Protein AF-A0A1Y3ASC6-F1 (afdb_monomer)

Sequence (81 aa):
MNGLTLSELCCLFCCPPCPARIAAKLAFLPPESTYSIIPDDNNSTKLTLKFSERADWQYTQRELECFEVQYAQSSRGNRIA

Foldseek 3Di:
DPDDDVVVVCCCPVVPDDDDDDDPPPVDDDPDDQWDWDQD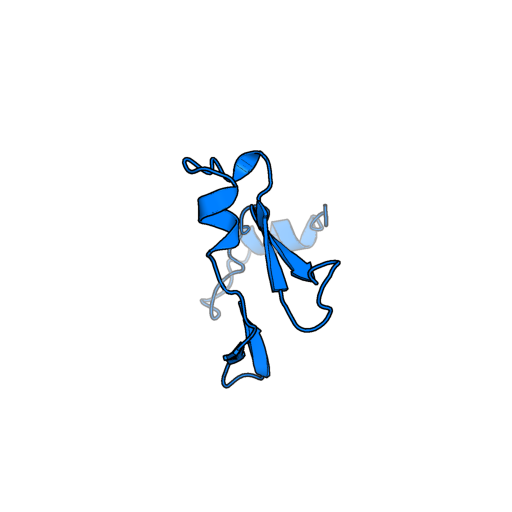PVHNVFIFIDGDPVPVDPDDVVVRVPDGDDWDADPVRDIDD

Structure (mmCIF, N/CA/C/O backbone):
data_AF-A0A1Y3ASC6-F1
#
_entry.id   AF-A0A1Y3ASC6-F1
#
loop_
_atom_site.group_PDB
_atom_site.id
_atom_site.type_symbol
_atom_site.label_atom_id
_atom_site.label_alt_id
_atom_site.label_comp_id
_atom_site.label_asym_id
_atom_site.label_entity_id
_atom_site.label_seq_id
_atom_site.pdbx_PDB_ins_code
_atom_site.Cartn_x
_atom_site.Cartn_y
_atom_site.Cartn_z
_atom_site.occupancy
_atom_site.B_iso_or_equiv
_atom_site.auth_seq_id
_atom_site.auth_comp_id
_atom_site.auth_asym_id
_atom_site.auth_atom_id
_atom_site.pdbx_PDB_model_num
ATOM 1 N N . MET A 1 1 ? 9.313 16.927 -13.312 1.00 43.78 1 MET A N 1
ATOM 2 C CA . MET A 1 1 ? 9.262 16.222 -14.611 1.00 43.78 1 MET A CA 1
ATOM 3 C C . MET A 1 1 ? 10.672 16.208 -15.164 1.00 43.78 1 MET A C 1
ATOM 5 O O . MET A 1 1 ? 11.164 17.262 -15.540 1.00 43.78 1 MET A O 1
ATOM 9 N N . ASN A 1 2 ? 11.351 15.065 -15.121 1.00 54.94 2 ASN A N 1
ATOM 10 C CA . ASN A 1 2 ? 12.709 14.963 -15.653 1.00 54.94 2 ASN A CA 1
ATOM 11 C C . ASN A 1 2 ? 12.591 14.854 -17.179 1.00 54.94 2 ASN A C 1
ATOM 13 O O . ASN A 1 2 ? 12.183 13.816 -17.691 1.00 54.94 2 ASN A O 1
ATOM 17 N N . GLY A 1 3 ? 12.814 15.968 -17.878 1.00 57.78 3 GLY A N 1
ATOM 18 C CA . GLY A 1 3 ? 12.731 16.045 -19.334 1.00 57.78 3 GLY A CA 1
ATOM 19 C C . GLY A 1 3 ? 13.892 15.295 -19.972 1.00 57.78 3 GLY A C 1
ATOM 20 O O . GLY A 1 3 ? 15.047 15.635 -19.728 1.00 57.78 3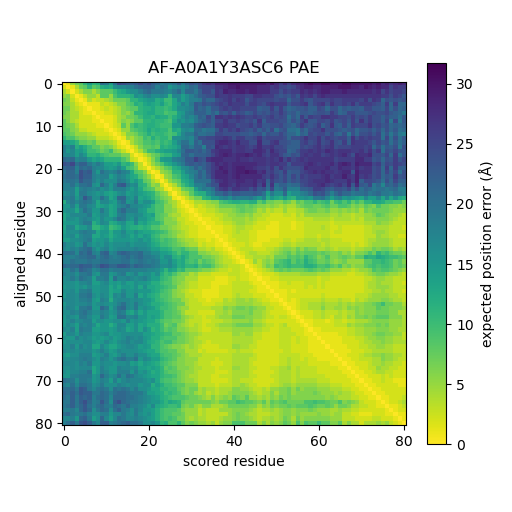 GLY A O 1
ATOM 21 N N . LEU A 1 4 ? 13.580 14.273 -20.768 1.00 64.75 4 LEU A N 1
ATOM 22 C CA . LEU A 1 4 ? 14.575 13.564 -21.565 1.00 64.75 4 LEU A CA 1
ATOM 23 C C . LEU A 1 4 ? 15.150 14.502 -22.622 1.00 64.75 4 LEU A C 1
ATOM 25 O O . LEU A 1 4 ? 14.440 15.315 -23.222 1.00 64.75 4 LEU A O 1
ATOM 29 N N . THR A 1 5 ? 16.445 14.373 -22.857 1.00 76.31 5 THR A N 1
ATOM 30 C CA . THR A 1 5 ? 17.131 15.136 -23.894 1.00 76.31 5 THR A CA 1
ATOM 31 C C . THR A 1 5 ? 16.764 14.593 -25.279 1.00 76.31 5 THR A C 1
ATOM 33 O O . THR A 1 5 ? 16.487 13.406 -25.453 1.00 76.31 5 THR A O 1
ATOM 36 N N . LEU A 1 6 ? 16.795 15.447 -26.308 1.00 72.12 6 LEU A N 1
ATOM 37 C CA . LEU A 1 6 ? 16.532 15.042 -27.702 1.00 72.12 6 LEU A CA 1
ATOM 38 C C . LEU A 1 6 ? 17.453 13.905 -28.181 1.00 72.12 6 LEU A C 1
ATOM 40 O O . LEU A 1 6 ? 17.072 13.117 -29.044 1.00 72.12 6 LEU A O 1
ATOM 44 N N . SER A 1 7 ? 18.646 13.804 -27.591 1.00 71.44 7 SER A N 1
ATOM 45 C CA . SER A 1 7 ? 19.610 12.738 -27.862 1.00 71.44 7 SER A CA 1
ATOM 46 C C . SER A 1 7 ? 19.101 11.370 -27.392 1.00 71.44 7 SER A C 1
ATOM 48 O O . SER A 1 7 ? 19.120 10.404 -28.151 1.00 71.44 7 SER A O 1
ATOM 50 N N . GLU A 1 8 ? 18.553 11.297 -26.175 1.00 70.12 8 GLU A N 1
ATOM 51 C CA . GLU A 1 8 ? 17.972 10.065 -25.623 1.00 70.12 8 GLU A CA 1
ATOM 52 C C . GLU A 1 8 ? 16.741 9.620 -26.419 1.00 70.12 8 GLU A C 1
ATOM 54 O O . GLU A 1 8 ? 16.546 8.426 -26.646 1.00 70.12 8 GLU A O 1
ATOM 59 N N . LEU A 1 9 ? 15.955 10.583 -26.912 1.00 72.06 9 LEU A N 1
ATOM 60 C CA . LEU A 1 9 ? 14.813 10.314 -27.781 1.00 72.06 9 LEU A CA 1
ATOM 61 C C . LEU A 1 9 ? 15.258 9.714 -29.128 1.00 72.06 9 LEU A C 1
ATOM 63 O O . LEU A 1 9 ? 14.721 8.699 -29.560 1.00 72.06 9 LEU A O 1
ATOM 67 N N . CYS A 1 10 ? 16.270 10.305 -29.772 1.00 69.56 10 CYS A N 1
ATOM 68 C CA . CYS A 1 10 ? 16.807 9.829 -31.049 1.00 69.56 10 CYS A CA 1
ATOM 69 C C . CYS A 1 10 ? 17.397 8.413 -30.932 1.00 69.56 10 CYS A C 1
ATOM 71 O O . CYS A 1 10 ? 17.155 7.570 -31.794 1.00 69.56 10 CYS A O 1
ATOM 73 N N . CYS A 1 11 ? 18.094 8.110 -29.832 1.00 68.94 11 CYS A N 1
ATOM 74 C CA . CYS A 1 11 ? 18.643 6.776 -29.583 1.00 68.94 11 CYS A CA 1
ATOM 75 C C . CYS A 1 11 ? 17.556 5.699 -29.436 1.00 68.94 11 CYS A C 1
ATOM 77 O O . CYS A 1 11 ? 17.743 4.596 -29.939 1.00 68.94 11 CYS A O 1
ATOM 79 N N . LEU A 1 12 ? 16.407 6.006 -28.821 1.00 66.94 12 LEU A N 1
ATOM 80 C CA . LEU A 1 12 ? 15.293 5.054 -28.692 1.00 66.94 12 LEU A CA 1
ATOM 81 C C . LEU A 1 12 ? 14.655 4.679 -30.041 1.00 66.94 12 LEU A C 1
ATOM 83 O O . LEU A 1 12 ? 14.185 3.551 -30.187 1.00 66.94 12 LEU A O 1
ATOM 87 N N . PHE A 1 13 ? 14.641 5.598 -31.014 1.00 69.62 13 PHE A N 1
ATOM 88 C CA . PHE A 1 13 ? 13.979 5.398 -32.310 1.00 69.62 13 PHE A CA 1
ATOM 89 C C . PHE A 1 13 ? 14.929 4.983 -33.444 1.00 69.62 13 PHE A C 1
ATOM 91 O O . PHE A 1 13 ? 14.535 4.195 -34.301 1.00 69.62 13 PHE A O 1
ATOM 98 N N . CYS A 1 14 ? 16.168 5.480 -33.457 1.00 70.56 14 CYS A N 1
ATOM 99 C CA . CYS A 1 14 ? 17.125 5.255 -34.548 1.00 70.56 14 CYS A CA 1
ATOM 100 C C . CYS A 1 14 ? 18.127 4.124 -34.261 1.00 70.56 14 CYS A C 1
ATOM 102 O O . CYS A 1 14 ? 18.681 3.552 -35.197 1.00 70.56 14 CYS A O 1
ATOM 104 N N . CYS A 1 15 ? 18.340 3.779 -32.987 1.00 65.94 15 CYS A N 1
ATOM 105 C CA . CYS A 1 15 ? 19.233 2.706 -32.543 1.00 65.94 15 CYS A CA 1
ATOM 106 C C . CYS A 1 15 ? 18.511 1.849 -31.489 1.00 65.94 15 CYS A C 1
ATOM 108 O O . CYS A 1 15 ? 18.882 1.905 -30.311 1.00 65.94 15 CYS A O 1
ATOM 110 N N . PRO A 1 16 ? 17.459 1.092 -31.870 1.00 59.09 16 PRO A N 1
ATOM 111 C CA . PRO A 1 16 ? 16.651 0.357 -30.907 1.00 59.09 16 PRO A CA 1
ATOM 112 C C . PRO A 1 16 ? 17.571 -0.537 -30.066 1.00 59.09 16 PRO A C 1
ATOM 114 O O . PRO A 1 16 ? 18.384 -1.272 -30.636 1.00 59.09 16 PRO A O 1
ATOM 117 N N . PRO A 1 17 ? 17.511 -0.457 -28.726 1.00 59.06 17 PRO A N 1
ATOM 118 C CA . PRO A 1 17 ? 18.440 -1.188 -27.884 1.00 59.06 1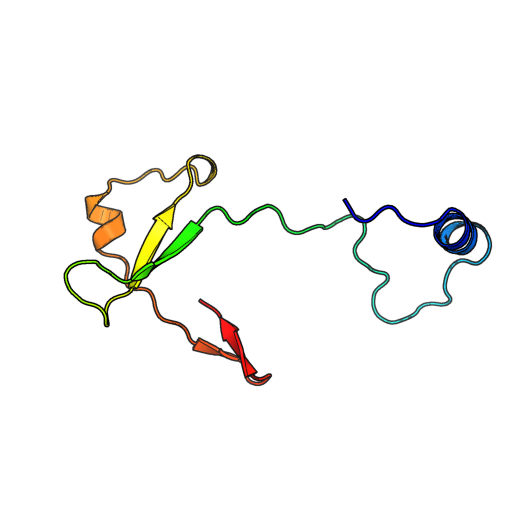7 PRO A CA 1
ATOM 119 C C . PRO A 1 17 ? 18.322 -2.688 -28.176 1.00 59.06 17 PRO A C 1
ATOM 121 O O . PRO A 1 17 ? 17.251 -3.276 -28.013 1.00 59.06 17 PRO A O 1
ATOM 124 N N . CYS A 1 18 ? 19.430 -3.315 -28.593 1.00 57.88 18 CYS A N 1
ATOM 125 C CA . CYS A 1 18 ? 19.569 -4.772 -28.592 1.00 57.88 18 CYS A CA 1
ATOM 126 C C . CYS A 1 18 ? 19.137 -5.293 -27.212 1.00 57.88 18 CYS A C 1
ATOM 128 O O . CYS A 1 18 ? 19.478 -4.650 -26.218 1.00 57.88 18 CYS A O 1
ATOM 130 N N . PRO A 1 19 ? 18.386 -6.406 -27.133 1.00 52.91 19 PRO A N 1
ATOM 131 C CA . PRO A 1 19 ? 17.506 -6.743 -26.013 1.00 52.91 19 PRO A CA 1
ATOM 132 C C . PRO A 1 19 ? 18.260 -6.778 -24.678 1.00 52.91 19 PRO A C 1
ATOM 134 O O . PRO A 1 19 ? 18.795 -7.801 -24.258 1.00 52.91 19 PRO A O 1
ATOM 137 N N . ALA A 1 20 ? 18.307 -5.635 -24.000 1.00 51.16 20 ALA A N 1
ATOM 138 C CA . ALA A 1 20 ? 18.892 -5.488 -22.683 1.00 51.16 20 ALA A CA 1
ATOM 139 C C . ALA A 1 20 ? 17.791 -5.695 -21.639 1.00 51.16 20 ALA A C 1
ATOM 141 O O . ALA A 1 20 ? 16.639 -5.310 -21.852 1.00 51.16 20 ALA A O 1
ATOM 142 N N . ARG A 1 21 ? 18.146 -6.349 -20.5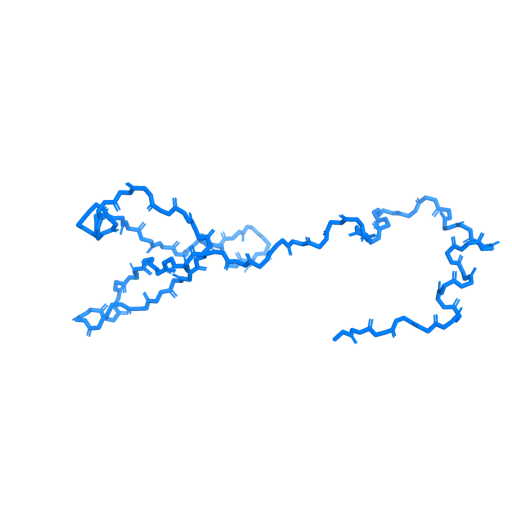23 1.00 55.09 21 ARG A N 1
ATOM 143 C CA . ARG A 1 21 ? 17.245 -6.723 -19.417 1.00 55.09 21 ARG A CA 1
ATOM 144 C C . ARG A 1 21 ? 16.383 -5.529 -18.999 1.00 55.09 21 ARG A C 1
ATOM 146 O O . ARG A 1 21 ? 16.824 -4.693 -18.225 1.00 55.09 21 ARG A O 1
ATOM 153 N N . ILE A 1 22 ? 15.138 -5.536 -19.474 1.00 55.41 22 ILE A N 1
ATOM 154 C CA . ILE A 1 22 ? 14.063 -4.603 -19.131 1.00 55.41 22 ILE A CA 1
ATOM 155 C C . ILE A 1 22 ? 14.402 -3.169 -19.560 1.00 55.41 22 ILE A C 1
ATOM 157 O O . ILE A 1 22 ? 14.927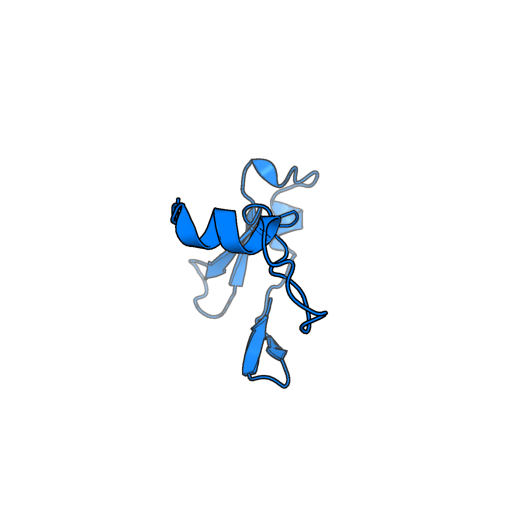 -2.371 -18.786 1.00 55.41 22 ILE A O 1
ATOM 161 N N . ALA A 1 23 ? 14.026 -2.829 -20.798 1.00 53.69 23 ALA A N 1
ATOM 162 C CA . ALA A 1 23 ? 13.814 -1.442 -21.194 1.00 53.69 23 ALA A CA 1
ATOM 163 C C . ALA A 1 23 ? 12.975 -0.756 -20.106 1.00 53.69 23 ALA A C 1
ATOM 165 O O . ALA A 1 23 ? 11.962 -1.314 -19.668 1.00 53.69 23 ALA A O 1
ATOM 166 N N . ALA A 1 24 ? 13.443 0.403 -19.630 1.00 55.78 24 ALA A N 1
ATOM 167 C CA . ALA A 1 24 ? 12.747 1.212 -18.640 1.00 55.78 24 ALA A CA 1
ATOM 168 C C . ALA A 1 24 ? 11.260 1.226 -18.997 1.00 55.78 24 ALA A C 1
ATOM 170 O O . ALA A 1 24 ? 10.907 1.515 -20.139 1.00 55.78 24 ALA A O 1
ATOM 171 N N . LYS A 1 25 ? 10.411 0.798 -18.060 1.00 56.00 25 LYS A N 1
ATOM 172 C CA . LYS A 1 25 ? 8.968 0.644 -18.245 1.00 56.00 25 LYS A CA 1
ATOM 173 C C . LYS A 1 25 ? 8.327 2.022 -18.472 1.00 56.00 25 LYS A C 1
ATOM 175 O O . LYS A 1 25 ? 7.635 2.529 -17.601 1.00 56.00 25 LYS A O 1
ATOM 180 N N . LEU A 1 26 ? 8.562 2.635 -19.633 1.00 53.97 26 LEU A N 1
ATOM 181 C CA . LEU A 1 26 ? 8.065 3.960 -20.014 1.00 53.97 26 LEU A CA 1
ATOM 182 C C . LEU A 1 26 ? 6.531 3.999 -20.048 1.00 53.97 26 LEU A C 1
ATOM 184 O O . LEU A 1 26 ? 5.941 5.060 -19.905 1.00 53.97 26 LEU A O 1
ATOM 188 N N . ALA A 1 27 ? 5.889 2.836 -20.177 1.00 59.31 27 ALA A N 1
ATOM 189 C CA . ALA A 1 27 ? 4.439 2.698 -20.123 1.00 59.31 27 ALA A CA 1
ATOM 190 C C . ALA A 1 27 ? 3.877 2.454 -18.708 1.00 59.31 27 ALA A C 1
ATOM 192 O O . ALA A 1 27 ? 2.664 2.485 -18.535 1.00 59.31 27 ALA A O 1
ATOM 193 N N . PHE A 1 28 ? 4.718 2.202 -17.696 1.00 63.06 28 PHE A N 1
ATOM 194 C CA . PHE A 1 28 ? 4.262 1.864 -16.343 1.00 63.06 28 PHE A CA 1
ATOM 195 C C . PHE A 1 28 ? 5.041 2.655 -15.298 1.00 63.06 28 PHE A C 1
ATOM 197 O O . PHE A 1 28 ? 5.846 2.104 -14.543 1.00 63.06 28 PHE A O 1
ATOM 204 N N . LEU A 1 29 ? 4.785 3.960 -15.252 1.00 68.75 29 LEU A N 1
ATOM 205 C CA . LEU A 1 29 ? 5.033 4.705 -14.027 1.00 68.75 29 LEU A CA 1
ATOM 206 C C . LEU A 1 29 ? 4.040 4.194 -12.976 1.00 68.75 29 LEU A C 1
ATOM 208 O O . LEU A 1 29 ? 2.840 4.152 -13.266 1.00 68.75 29 LEU A O 1
ATOM 212 N N . PRO A 1 30 ? 4.508 3.763 -11.791 1.00 79.19 30 PRO A N 1
ATOM 213 C CA . PRO A 1 30 ? 3.608 3.434 -10.701 1.00 79.19 30 PRO A CA 1
ATOM 214 C C . PRO A 1 30 ? 2.672 4.620 -10.443 1.00 79.19 30 PRO A C 1
ATOM 216 O O . PRO A 1 30 ? 3.140 5.765 -10.461 1.00 79.19 30 PRO A O 1
ATOM 219 N N . PRO A 1 31 ? 1.371 4.377 -10.228 1.00 83.44 31 PRO A N 1
ATOM 220 C CA . PRO A 1 31 ? 0.475 5.436 -9.800 1.00 83.44 31 PRO A CA 1
ATOM 221 C C . PRO A 1 31 ? 0.950 6.007 -8.461 1.00 83.44 31 PRO A C 1
ATOM 223 O O . PRO A 1 31 ? 1.710 5.378 -7.720 1.00 83.44 31 PRO A O 1
ATOM 226 N N . GLU A 1 32 ? 0.491 7.213 -8.148 1.00 87.25 32 GLU A N 1
ATOM 227 C CA . GLU A 1 32 ? 0.747 7.815 -6.845 1.00 87.25 32 GLU A CA 1
ATOM 228 C C . GLU A 1 32 ? 0.160 6.935 -5.729 1.00 87.25 32 GLU A C 1
ATOM 230 O O . GLU A 1 32 ? -0.933 6.382 -5.872 1.00 87.25 32 GLU A O 1
ATOM 235 N N . SER A 1 33 ? 0.889 6.789 -4.620 1.0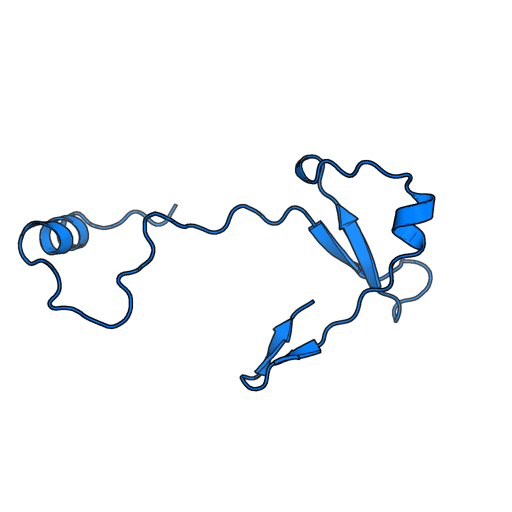0 90.00 33 SER A N 1
ATOM 236 C CA . SER A 1 33 ? 0.448 5.981 -3.481 1.00 90.00 33 SER A CA 1
ATOM 237 C C . SER A 1 33 ? -0.872 6.505 -2.914 1.00 90.00 33 SER A C 1
ATOM 239 O O . SER A 1 33 ? -0.988 7.686 -2.583 1.00 90.00 33 SER A O 1
ATOM 241 N N . THR A 1 34 ? -1.848 5.618 -2.739 1.00 94.44 34 THR A N 1
ATOM 242 C CA . THR A 1 34 ? -3.162 5.954 -2.170 1.00 94.44 34 THR A CA 1
ATOM 243 C C . THR A 1 34 ? -3.209 5.862 -0.646 1.00 94.44 34 THR A C 1
ATOM 245 O O . THR A 1 34 ? -4.209 6.234 -0.042 1.00 94.44 34 THR A O 1
ATOM 248 N N . TYR A 1 35 ? -2.138 5.404 -0.000 1.00 93.94 35 TYR A N 1
ATOM 249 C CA . TYR A 1 35 ? -2.039 5.325 1.452 1.00 93.94 35 TYR A CA 1
ATOM 250 C C . TYR A 1 35 ? -0.656 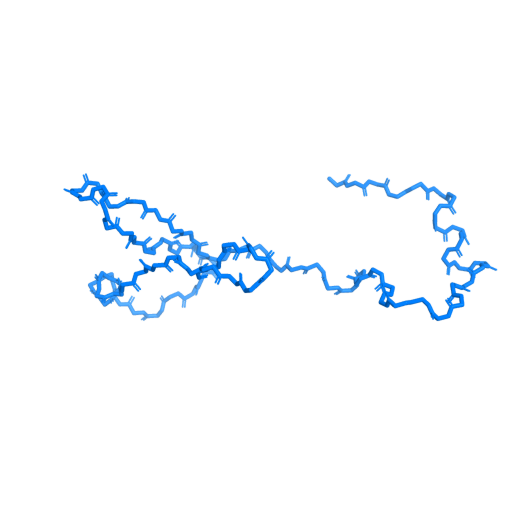5.742 1.939 1.00 93.94 35 TYR A C 1
ATOM 252 O O . TYR A 1 35 ? 0.332 5.681 1.205 1.00 93.94 35 TYR A O 1
ATOM 260 N N . SER A 1 36 ? -0.592 6.148 3.200 1.00 93.31 36 SER A N 1
ATOM 261 C CA . SER A 1 36 ? 0.644 6.357 3.937 1.00 93.31 36 SER A CA 1
ATOM 262 C C . SER A 1 36 ? 0.555 5.703 5.308 1.00 93.31 36 SER A C 1
ATOM 264 O O . SER A 1 36 ? -0.528 5.490 5.853 1.00 93.31 36 SER A O 1
ATOM 266 N N . ILE A 1 37 ? 1.714 5.345 5.848 1.00 93.94 37 ILE A N 1
ATOM 267 C CA . ILE A 1 37 ? 1.836 4.739 7.169 1.00 93.94 37 ILE A CA 1
ATOM 268 C C . ILE A 1 37 ? 2.386 5.813 8.092 1.00 93.94 37 ILE A C 1
ATOM 270 O O . ILE A 1 37 ? 3.482 6.327 7.853 1.00 93.94 37 ILE A O 1
ATOM 274 N N . ILE A 1 38 ? 1.629 6.146 9.129 1.00 92.38 38 ILE A N 1
ATOM 275 C CA . ILE A 1 38 ? 1.994 7.172 10.103 1.00 92.38 38 ILE A CA 1
ATOM 276 C C . ILE A 1 38 ? 2.126 6.548 11.499 1.00 92.38 38 ILE A C 1
ATOM 278 O O . ILE A 1 38 ? 1.470 5.545 11.782 1.00 92.38 38 ILE A O 1
ATOM 282 N N . PRO A 1 39 ? 3.005 7.078 12.365 1.00 91.56 39 PRO A N 1
ATOM 283 C CA . PRO A 1 39 ? 3.004 6.700 13.772 1.00 91.56 39 PRO A CA 1
ATOM 284 C C . PRO A 1 39 ? 1.705 7.169 14.436 1.00 91.56 39 PRO A C 1
ATOM 286 O O . PRO A 1 39 ? 1.179 8.226 14.093 1.00 91.56 39 PRO A O 1
ATOM 289 N N . ASP A 1 40 ? 1.196 6.377 15.374 1.00 89.19 40 ASP A N 1
ATOM 290 C CA . ASP A 1 40 ? 0.038 6.745 16.183 1.00 89.19 40 ASP A CA 1
ATOM 291 C C . ASP A 1 40 ? 0.418 7.815 17.217 1.00 89.19 40 ASP A C 1
ATOM 293 O O . ASP A 1 40 ? 1.449 7.705 17.887 1.00 89.19 40 ASP A O 1
ATOM 297 N N . ASP A 1 41 ? -0.432 8.829 17.388 1.00 84.94 41 ASP A N 1
ATOM 298 C CA . ASP A 1 41 ? -0.151 9.965 18.279 1.00 84.94 41 ASP A CA 1
ATOM 299 C C . ASP A 1 41 ? -0.080 9.545 19.757 1.00 84.94 41 ASP A C 1
ATOM 301 O O . ASP A 1 41 ? 0.676 10.117 20.543 1.00 84.94 41 ASP A O 1
ATOM 305 N N . ASN A 1 42 ? -0.848 8.520 20.142 1.00 85.56 42 ASN A N 1
ATOM 306 C CA . ASN A 1 42 ? -0.902 8.023 21.519 1.00 85.56 42 ASN A CA 1
ATOM 307 C C . ASN A 1 42 ? 0.173 6.971 21.814 1.00 85.56 42 ASN A C 1
ATOM 309 O O . ASN A 1 42 ? 0.525 6.751 22.975 1.00 85.56 42 ASN A O 1
ATOM 313 N N . ASN A 1 43 ? 0.678 6.293 20.783 1.00 85.56 43 ASN A N 1
ATOM 314 C CA . ASN A 1 43 ? 1.674 5.244 20.922 1.00 85.56 43 ASN A CA 1
ATOM 315 C C . ASN A 1 43 ? 2.681 5.295 19.770 1.00 85.56 43 ASN A C 1
ATOM 317 O O . ASN A 1 43 ? 2.441 4.759 18.692 1.00 85.56 43 ASN A O 1
ATOM 321 N N . SER A 1 44 ? 3.873 5.821 20.052 1.00 80.19 44 SER A N 1
ATOM 322 C CA . SER A 1 44 ? 4.967 5.948 19.081 1.00 80.19 44 SER A CA 1
ATOM 323 C C . SER A 1 44 ? 5.453 4.623 18.480 1.00 80.19 44 SER A C 1
ATOM 325 O O . SER A 1 44 ? 6.141 4.632 17.460 1.00 80.19 44 SER A O 1
ATOM 327 N N . THR A 1 45 ? 5.116 3.484 19.094 1.00 86.50 45 THR A N 1
ATOM 328 C CA . THR A 1 45 ? 5.445 2.147 18.572 1.00 86.50 45 THR A CA 1
ATOM 329 C C . THR A 1 45 ? 4.367 1.576 17.653 1.00 86.50 45 THR A C 1
ATOM 331 O O . THR A 1 45 ? 4.647 0.648 16.895 1.00 86.50 45 THR A O 1
ATOM 334 N N . LYS A 1 46 ? 3.148 2.129 17.688 1.00 90.62 46 LYS A N 1
ATOM 335 C CA . LYS A 1 46 ? 2.037 1.714 16.833 1.00 90.62 46 LYS A CA 1
ATOM 336 C C . LYS A 1 46 ? 2.066 2.510 15.531 1.00 90.62 46 LYS A C 1
ATOM 338 O O . LYS A 1 46 ? 2.270 3.721 15.527 1.00 90.62 46 LYS A O 1
ATOM 343 N N . LEU A 1 47 ? 1.839 1.816 14.424 1.00 92.94 47 LEU A N 1
ATOM 344 C CA . LEU A 1 47 ? 1.705 2.400 13.094 1.00 92.94 47 LEU A CA 1
ATOM 345 C C . LEU A 1 47 ? 0.250 2.277 12.635 1.00 92.94 47 LEU A C 1
ATOM 347 O O . LEU A 1 47 ? -0.396 1.261 12.891 1.00 92.94 47 LEU A O 1
ATOM 351 N N . THR A 1 48 ? -0.255 3.295 11.946 1.00 93.00 48 THR A N 1
ATOM 352 C CA . THR A 1 48 ? -1.626 3.345 11.424 1.00 93.00 48 THR A CA 1
ATOM 353 C C . THR A 1 48 ? -1.633 3.684 9.934 1.00 93.00 48 THR A C 1
ATOM 355 O O . THR A 1 48 ? -0.706 4.311 9.411 1.00 93.00 48 THR A O 1
ATOM 358 N N . LEU A 1 49 ? -2.676 3.231 9.229 1.00 93.38 49 LEU A N 1
ATOM 359 C CA . LEU A 1 49 ? -2.903 3.568 7.824 1.00 93.38 49 LEU A CA 1
ATOM 360 C C . LEU A 1 49 ? -3.665 4.882 7.714 1.00 93.38 49 LEU A C 1
ATOM 362 O O . LEU A 1 49 ? -4.733 5.049 8.302 1.00 93.38 49 LEU A O 1
ATOM 366 N N . LYS A 1 50 ? -3.154 5.779 6.874 1.00 92.81 50 LYS A N 1
ATOM 367 C CA . LYS A 1 50 ? -3.866 6.964 6.416 1.00 92.81 50 LYS A CA 1
ATOM 368 C C . LYS A 1 50 ? -4.101 6.855 4.919 1.00 92.81 50 LYS A C 1
ATOM 370 O O . LYS A 1 50 ? -3.165 6.932 4.126 1.00 92.81 50 LYS A O 1
ATOM 375 N N . PHE A 1 51 ? -5.357 6.691 4.533 1.00 94.25 51 PHE A N 1
ATOM 376 C CA . PHE A 1 51 ? -5.755 6.714 3.133 1.00 94.25 51 PHE A CA 1
ATOM 377 C C . PHE A 1 51 ? -5.847 8.148 2.603 1.00 94.25 51 PHE A C 1
ATOM 379 O O . PHE A 1 51 ? -6.201 9.078 3.330 1.00 94.25 51 PHE A O 1
ATOM 386 N N . SER A 1 52 ? -5.508 8.329 1.328 1.00 91.94 52 SER A N 1
ATOM 387 C CA . SER A 1 52 ? -5.822 9.545 0.585 1.00 91.94 52 SER A CA 1
ATOM 388 C C . SER A 1 52 ? -7.255 9.486 0.058 1.00 91.94 52 SER A C 1
ATOM 390 O O . SER A 1 52 ? -7.875 8.425 0.016 1.00 91.94 52 SER A O 1
ATOM 392 N N . GLU A 1 53 ? -7.775 10.621 -0.405 1.00 87.56 53 GLU A N 1
ATOM 393 C CA . GLU A 1 53 ? -9.119 10.693 -0.996 1.00 87.56 53 GLU A CA 1
ATOM 394 C C . GLU A 1 53 ? -9.285 9.771 -2.215 1.00 87.56 53 GLU A C 1
ATOM 396 O O . GLU A 1 53 ? -10.382 9.304 -2.489 1.00 87.56 53 GLU A O 1
ATOM 401 N N . ARG A 1 54 ? -8.189 9.453 -2.918 1.00 90.44 54 ARG A N 1
ATOM 402 C CA . ARG A 1 54 ? -8.182 8.562 -4.091 1.00 90.44 54 ARG A CA 1
ATOM 403 C C . ARG A 1 54 ? -8.195 7.073 -3.741 1.00 90.44 54 ARG A C 1
ATOM 405 O O . ARG A 1 54 ? -8.163 6.246 -4.645 1.00 90.44 54 ARG A O 1
ATOM 412 N N . ALA A 1 55 ? -8.130 6.716 -2.460 1.00 91.31 55 ALA A N 1
ATOM 413 C CA . ALA A 1 55 ? -8.092 5.318 -2.041 1.00 91.31 55 ALA A CA 1
ATOM 414 C C . ALA A 1 55 ? -9.456 4.619 -2.134 1.00 91.31 55 ALA A C 1
ATOM 416 O O . ALA A 1 55 ? -9.496 3.401 -1.981 1.00 91.31 55 ALA A O 1
ATOM 417 N N . ASP A 1 56 ? -10.543 5.376 -2.337 1.00 89.94 56 ASP A N 1
ATOM 418 C CA . ASP A 1 56 ? -11.921 4.876 -2.425 1.00 89.94 56 ASP A CA 1
ATOM 419 C C . ASP A 1 56 ? -12.261 3.862 -1.313 1.00 89.94 56 ASP A C 1
ATOM 421 O O . ASP A 1 56 ? -12.869 2.817 -1.553 1.00 89.94 56 ASP A O 1
ATOM 425 N N . TRP A 1 57 ? -11.831 4.148 -0.075 1.00 93.00 57 TRP A N 1
ATOM 426 C CA . TRP A 1 57 ? -12.075 3.278 1.077 1.00 93.00 57 TRP A CA 1
ATOM 427 C C . TRP A 1 57 ? -13.575 3.190 1.374 1.00 93.00 57 TRP A C 1
ATOM 429 O O . TRP A 1 57 ? -14.233 4.196 1.628 1.00 93.00 57 TRP A O 1
ATOM 439 N N . GLN A 1 58 ? -14.115 1.973 1.338 1.00 94.94 58 GLN A N 1
ATOM 440 C CA . GLN A 1 58 ? -15.563 1.728 1.379 1.00 94.94 58 GLN A CA 1
ATOM 441 C C . GLN A 1 58 ? -16.104 1.487 2.795 1.00 94.94 58 GLN A C 1
ATOM 443 O O . GLN A 1 58 ? -17.316 1.409 2.985 1.00 94.94 58 GLN A O 1
ATOM 448 N N . TYR A 1 59 ? -15.214 1.345 3.776 1.00 94.00 59 TYR A N 1
ATOM 449 C CA . TYR A 1 59 ? -15.555 0.967 5.144 1.00 94.00 59 TYR A CA 1
ATOM 450 C C . TYR A 1 59 ? -15.437 2.148 6.103 1.00 94.00 59 TYR A C 1
ATOM 452 O O . TYR A 1 59 ? -14.981 3.241 5.764 1.00 94.00 59 TYR A O 1
ATOM 460 N N . THR A 1 60 ? -15.850 1.924 7.343 1.00 94.25 60 THR A N 1
ATOM 461 C CA . THR A 1 60 ? -15.805 2.950 8.380 1.00 94.25 60 THR A CA 1
ATOM 462 C C . THR A 1 60 ? -14.383 3.187 8.892 1.00 94.25 60 THR A C 1
ATOM 464 O O . THR A 1 60 ? -13.496 2.337 8.782 1.00 94.25 60 THR A O 1
ATOM 467 N N . GLN A 1 61 ? -14.169 4.342 9.526 1.00 90.25 61 GLN A N 1
ATOM 468 C CA . GLN A 1 61 ? -12.905 4.649 10.204 1.00 90.25 61 GLN A CA 1
ATOM 469 C C . GLN A 1 61 ? -12.600 3.650 11.330 1.00 90.25 61 GLN A C 1
ATOM 471 O O . GLN A 1 61 ? -11.452 3.277 11.542 1.00 90.25 61 GLN A O 1
ATOM 476 N N . ARG A 1 62 ? -13.638 3.158 12.013 1.00 93.25 62 ARG A N 1
ATOM 477 C CA . ARG A 1 62 ? -13.499 2.155 13.072 1.00 93.25 62 ARG A CA 1
ATOM 478 C C . ARG A 1 62 ? -12.920 0.844 12.547 1.00 93.25 62 ARG A C 1
ATOM 480 O O . ARG A 1 62 ? -12.103 0.227 13.216 1.00 93.25 62 ARG A O 1
ATOM 487 N N . GLU A 1 63 ? -13.345 0.420 11.360 1.00 94.12 63 GLU A N 1
ATOM 488 C CA . GLU A 1 63 ? -12.787 -0.768 10.712 1.00 94.12 63 GLU A CA 1
ATOM 489 C C . GLU A 1 63 ? -11.336 -0.530 10.298 1.00 94.12 63 GLU A C 1
ATOM 491 O O . GLU A 1 63 ? -10.512 -1.420 10.478 1.00 94.12 63 GLU A O 1
ATOM 496 N N . LEU A 1 64 ? -11.001 0.678 9.828 1.00 92.56 64 LEU A N 1
ATOM 497 C CA . LEU A 1 64 ? -9.623 1.057 9.511 1.00 92.56 64 LEU A CA 1
ATOM 498 C C . LEU A 1 64 ? -8.701 1.004 10.742 1.00 92.56 64 LEU A C 1
ATOM 500 O O . LEU A 1 64 ? -7.577 0.521 10.649 1.00 92.56 64 LEU A O 1
ATOM 5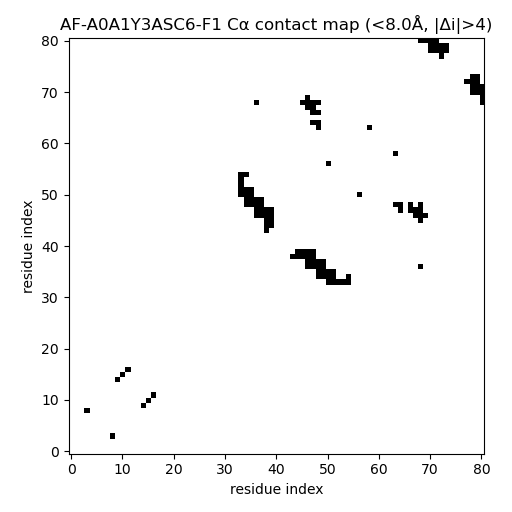04 N N . GLU A 1 65 ? -9.178 1.442 11.907 1.00 90.25 65 GLU A N 1
ATOM 505 C CA . GLU A 1 65 ? -8.427 1.411 13.173 1.00 90.25 65 GLU A CA 1
ATOM 506 C C . GLU A 1 65 ? -8.120 -0.006 13.679 1.00 90.25 65 GLU A C 1
ATOM 508 O O . GLU A 1 65 ? -7.220 -0.183 14.507 1.00 90.25 65 GLU A O 1
ATOM 513 N N . CYS A 1 66 ? -8.846 -1.015 13.188 1.00 91.06 66 CYS A N 1
ATOM 514 C CA . CYS A 1 66 ? -8.580 -2.419 13.488 1.00 91.06 66 CYS A CA 1
ATOM 515 C C . CYS A 1 66 ? -7.413 -3.002 12.676 1.00 91.06 66 CYS A C 1
ATOM 517 O O . CYS A 1 66 ? -6.957 -4.098 13.001 1.00 91.06 66 CYS A O 1
ATOM 519 N N . PHE A 1 67 ? -6.926 -2.311 11.640 1.00 91.31 67 PHE A N 1
ATOM 520 C CA . PHE A 1 67 ? -5.775 -2.771 10.869 1.00 91.31 67 PHE A CA 1
ATOM 521 C C . PHE A 1 67 ? -4.475 -2.532 11.635 1.00 91.31 67 PHE A C 1
ATOM 523 O O . PHE A 1 67 ? -4.215 -1.444 12.150 1.00 91.31 67 PHE A O 1
ATOM 530 N N . GLU A 1 68 ? -3.626 -3.554 11.652 1.00 90.38 68 GLU A N 1
ATOM 531 C CA . GLU A 1 68 ? -2.261 -3.459 12.149 1.00 90.38 68 GLU A CA 1
ATOM 532 C C . GLU A 1 68 ? -1.291 -3.337 10.974 1.00 90.38 68 GLU A C 1
ATOM 534 O O . GLU A 1 68 ? -1.401 -4.060 9.982 1.00 90.38 68 GLU A O 1
ATOM 539 N N . VAL A 1 69 ? -0.328 -2.423 11.092 1.00 92.69 69 VAL A N 1
ATOM 540 C CA . VAL A 1 69 ? 0.687 -2.187 10.065 1.00 92.69 69 VAL A CA 1
ATOM 541 C C . VAL A 1 69 ? 2.064 -2.377 10.659 1.00 92.69 69 VAL A C 1
ATOM 543 O O . VAL A 1 69 ? 2.383 -1.825 11.711 1.00 92.69 69 VAL A O 1
ATOM 546 N N . GLN A 1 70 ? 2.911 -3.114 9.952 1.00 92.44 70 GLN A N 1
ATOM 547 C CA . GLN A 1 70 ? 4.301 -3.309 10.328 1.00 92.44 70 GLN A CA 1
ATOM 548 C C . GLN A 1 70 ? 5.176 -3.290 9.083 1.00 92.44 70 GLN A C 1
ATOM 550 O O . GLN A 1 70 ? 4.741 -3.636 7.988 1.00 92.44 70 GLN A O 1
ATOM 555 N N . TYR A 1 71 ? 6.434 -2.907 9.263 1.00 92.50 71 TYR A N 1
ATOM 556 C CA . TYR A 1 71 ? 7.409 -2.984 8.191 1.00 92.50 71 TYR A CA 1
ATOM 557 C C . TYR A 1 71 ? 8.163 -4.305 8.254 1.00 92.50 71 TYR A C 1
ATOM 559 O O . TYR A 1 71 ? 8.702 -4.668 9.296 1.00 92.50 71 TYR A O 1
ATOM 567 N N . ALA A 1 72 ? 8.275 -4.971 7.113 1.00 93.19 72 ALA A N 1
ATOM 568 C CA . ALA A 1 72 ? 9.145 -6.117 6.925 1.00 93.19 72 ALA A CA 1
ATOM 569 C C . ALA A 1 72 ? 10.382 -5.729 6.108 1.00 93.19 72 ALA A C 1
ATOM 571 O O . ALA A 1 72 ? 10.395 -4.742 5.366 1.00 93.19 72 ALA A O 1
ATOM 572 N N . GLN A 1 73 ? 11.441 -6.525 6.229 1.00 96.00 73 GLN A N 1
ATOM 573 C CA . GLN A 1 73 ? 12.636 -6.379 5.410 1.00 96.00 73 GLN A CA 1
ATOM 574 C C . GLN A 1 73 ? 12.699 -7.522 4.400 1.00 96.00 73 GLN A C 1
ATOM 576 O O . GLN A 1 73 ? 12.656 -8.697 4.753 1.00 96.00 73 GLN A O 1
ATOM 581 N N . SER A 1 74 ? 12.792 -7.177 3.120 1.00 92.62 74 SER A N 1
ATOM 582 C CA . SER A 1 74 ? 13.044 -8.161 2.068 1.00 92.62 74 SER A CA 1
ATOM 583 C C . SER A 1 74 ? 14.467 -8.721 2.174 1.00 92.62 74 SER A C 1
ATOM 585 O O . SER A 1 74 ? 15.365 -8.073 2.711 1.00 92.62 74 SER A O 1
ATOM 587 N N . SER A 1 75 ? 14.720 -9.874 1.551 1.00 92.69 75 SER A N 1
ATOM 588 C CA . SER A 1 75 ? 16.063 -10.478 1.472 1.00 92.69 75 SER A CA 1
ATOM 589 C C . SER A 1 75 ? 17.119 -9.583 0.808 1.00 92.69 75 SER A C 1
ATOM 591 O O . SER A 1 75 ? 18.313 -9.800 0.987 1.00 92.69 75 SER A O 1
ATOM 593 N N . ARG A 1 76 ? 16.691 -8.565 0.051 1.00 94.12 76 ARG A N 1
ATOM 594 C CA . ARG A 1 76 ? 17.560 -7.561 -0.585 1.00 94.12 76 ARG A CA 1
ATOM 595 C C . ARG A 1 76 ? 17.776 -6.313 0.278 1.00 94.12 76 ARG A C 1
ATOM 597 O O . ARG A 1 76 ? 18.351 -5.346 -0.203 1.00 94.12 76 ARG A O 1
ATOM 604 N N . GLY A 1 77 ? 17.279 -6.302 1.515 1.00 91.62 77 GLY A N 1
ATOM 605 C CA . GLY A 1 77 ? 17.407 -5.182 2.449 1.00 91.62 77 GLY A CA 1
ATOM 606 C C . GLY A 1 77 ? 16.347 -4.087 2.300 1.00 91.62 77 GLY A C 1
ATOM 607 O O . GLY A 1 77 ? 1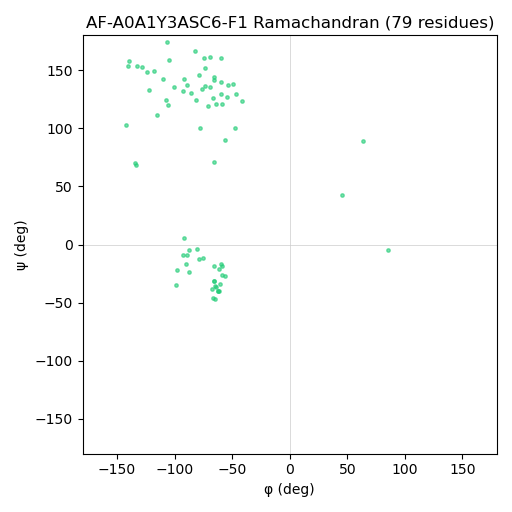6.310 -3.182 3.131 1.00 91.62 77 GLY A O 1
ATOM 608 N N . ASN A 1 78 ? 15.454 -4.167 1.304 1.00 92.25 78 ASN A N 1
ATOM 609 C CA . ASN A 1 78 ? 14.383 -3.178 1.135 1.00 92.25 78 ASN A CA 1
ATOM 610 C C . ASN A 1 78 ? 13.348 -3.301 2.253 1.00 92.25 78 ASN A C 1
ATOM 612 O O . ASN A 1 78 ? 12.905 -4.413 2.550 1.00 92.25 78 ASN A O 1
ATOM 616 N N . ARG A 1 79 ? 12.931 -2.161 2.802 1.00 91.31 79 ARG A N 1
ATOM 617 C CA . ARG A 1 79 ? 11.824 -2.053 3.754 1.00 91.31 79 ARG A CA 1
ATOM 618 C C . ARG A 1 79 ? 10.499 -2.039 2.987 1.00 91.31 79 ARG A C 1
ATOM 620 O O . ARG A 1 79 ? 10.328 -1.211 2.097 1.00 91.31 79 ARG A O 1
ATOM 627 N N . ILE A 1 80 ? 9.598 -2.958 3.317 1.00 90.19 80 ILE A N 1
ATOM 628 C CA . ILE A 1 80 ? 8.276 -3.121 2.697 1.00 90.19 80 ILE A CA 1
ATOM 629 C C . ILE A 1 80 ? 7.194 -3.057 3.776 1.00 90.19 80 ILE A C 1
ATOM 631 O O . ILE A 1 80 ? 7.455 -3.453 4.911 1.00 90.19 80 ILE A O 1
ATOM 635 N N . ALA A 1 81 ? 6.015 -2.552 3.432 1.00 83.31 81 ALA A N 1
ATOM 636 C CA . ALA A 1 81 ? 4.820 -2.561 4.268 1.00 83.31 81 ALA A CA 1
ATOM 637 C C . ALA A 1 81 ? 3.570 -2.533 3.390 1.00 83.31 81 ALA A C 1
ATOM 639 O O . ALA A 1 81 ? 3.650 -1.942 2.285 1.00 83.31 81 ALA A O 1
#

Secondary structure (DSSP, 8-state):
--PPPHHHHHHHHHSPPPS-S----TT-PPPPPSEEEEE-SS-TT-EEEEE-GGG---S-HHHHHT-----EE-TTS-EE-

Mean predicted aligned error: 11.76 Å

Radius of gyration: 20.18 Å; Cα contacts (8 Å, |Δi|>4): 63; chains: 1; bounding box: 35×27×56 Å

Solvent-accessible surface area (backbone atoms only — not comparable to full-atom values): 5530 Å² total; per-residue (Å²): 133,90,78,80,51,73,65,63,55,46,41,62,73,77,53,61,75,73,93,55,93,70,71,76,59,84,90,60,72,78,75,82,79,39,59,47,82,40,68,34,93,92,38,83,87,43,39,38,82,44,71,44,90,83,47,72,76,88,70,56,70,71,63,56,70,69,53,84,57,66,78,45,70,47,100,86,69,48,78,45,117

Organism: Euroglyphus maynei (NCBI:txid6958)

pLDDT: mean 80.49, std 14.95, range [43.78, 96.0]